Protein AF-I3IEP6-F1 (afdb_monomer_lite)

Structure (mmCIF, N/CA/C/O backbone):
data_AF-I3IEP6-F1
#
_entry.id   AF-I3IEP6-F1
#
loop_
_atom_site.group_PDB
_atom_site.id
_atom_site.type_symbol
_atom_site.label_atom_id
_atom_site.label_alt_id
_atom_site.label_comp_id
_atom_site.label_asym_id
_atom_site.label_entity_id
_atom_site.label_seq_id
_atom_site.pdbx_PDB_ins_code
_atom_site.Cartn_x
_atom_site.Cartn_y
_atom_site.Cartn_z
_atom_site.occupancy
_atom_site.B_iso_or_equiv
_atom_site.auth_seq_id
_atom_site.auth_comp_id
_atom_site.auth_asym_id
_atom_site.auth_atom_id
_atom_site.pdbx_PDB_model_num
ATOM 1 N N . MET A 1 1 ? 1.146 -0.953 -6.914 1.00 84.81 1 MET A N 1
ATOM 2 C CA . MET A 1 1 ? 2.315 -0.052 -6.748 1.00 84.81 1 MET A CA 1
ATOM 3 C C . MET A 1 1 ? 3.514 -0.656 -7.468 1.00 84.81 1 MET A C 1
ATOM 5 O O . MET A 1 1 ? 3.431 -1.810 -7.869 1.00 84.81 1 MET A O 1
ATOM 9 N N . PHE A 1 2 ? 4.608 0.085 -7.672 1.00 90.31 2 PHE A N 1
ATOM 10 C CA . PHE A 1 2 ? 5.832 -0.562 -8.157 1.00 90.31 2 PHE A CA 1
ATOM 11 C C . PHE A 1 2 ? 6.399 -1.505 -7.098 1.00 90.31 2 PHE A C 1
ATOM 13 O O . PHE A 1 2 ? 6.287 -1.233 -5.900 1.00 90.31 2 PHE A O 1
ATOM 20 N N . GLU A 1 3 ? 7.002 -2.597 -7.560 1.00 90.81 3 GLU A N 1
ATOM 21 C CA . GLU A 1 3 ? 7.708 -3.551 -6.705 1.00 90.81 3 GLU A CA 1
ATOM 22 C C . GLU A 1 3 ? 8.880 -2.905 -5.936 1.00 90.81 3 GLU A C 1
ATOM 24 O O . GLU A 1 3 ? 9.333 -1.804 -6.255 1.00 90.81 3 GLU A O 1
ATOM 29 N N . GLY A 1 4 ? 9.381 -3.600 -4.909 1.00 89.75 4 GLY A N 1
ATOM 30 C CA . GLY A 1 4 ? 10.574 -3.184 -4.156 1.00 89.75 4 GLY A CA 1
ATOM 31 C C . GLY A 1 4 ? 10.307 -2.566 -2.780 1.00 89.75 4 GLY A C 1
ATOM 32 O O . GLY A 1 4 ? 11.228 -2.056 -2.144 1.00 89.75 4 GLY A O 1
ATOM 33 N N . ARG A 1 5 ? 9.065 -2.605 -2.281 1.00 91.75 5 ARG A N 1
ATOM 34 C CA . ARG A 1 5 ? 8.778 -2.299 -0.869 1.00 91.75 5 ARG A CA 1
ATOM 35 C C . ARG A 1 5 ? 9.127 -3.491 0.018 1.00 91.75 5 ARG A C 1
ATOM 37 O O . ARG A 1 5 ? 8.884 -4.630 -0.366 1.00 91.75 5 ARG A O 1
ATOM 44 N N . SER A 1 6 ? 9.674 -3.213 1.202 1.00 94.62 6 SER A N 1
ATOM 45 C CA . SER A 1 6 ? 9.960 -4.245 2.200 1.00 94.62 6 SER A CA 1
ATOM 46 C C . SER A 1 6 ? 8.675 -4.812 2.804 1.00 94.62 6 SER A C 1
ATOM 48 O O . SER A 1 6 ? 7.637 -4.143 2.844 1.00 94.62 6 SER A O 1
ATOM 50 N N . ASP A 1 7 ? 8.769 -6.024 3.346 1.00 94.69 7 ASP A N 1
ATOM 51 C CA . ASP A 1 7 ? 7.655 -6.664 4.049 1.00 94.69 7 ASP A CA 1
ATOM 52 C C . ASP A 1 7 ? 7.202 -5.845 5.267 1.00 94.69 7 ASP A C 1
ATOM 54 O O . ASP A 1 7 ? 6.004 -5.697 5.500 1.00 94.69 7 ASP A O 1
ATOM 58 N N . GLU A 1 8 ? 8.138 -5.217 5.990 1.00 97.12 8 GLU A N 1
ATOM 59 C CA . GLU A 1 8 ? 7.821 -4.315 7.107 1.00 97.12 8 GLU A CA 1
ATOM 60 C C . GLU A 1 8 ? 6.971 -3.118 6.649 1.00 97.12 8 GLU A C 1
ATOM 62 O O . GLU A 1 8 ? 6.016 -2.726 7.323 1.00 97.12 8 GLU A O 1
ATOM 67 N N . ALA A 1 9 ? 7.282 -2.540 5.484 1.00 96.31 9 ALA A N 1
ATOM 68 C CA . ALA A 1 9 ? 6.499 -1.437 4.940 1.00 96.31 9 ALA A CA 1
ATOM 69 C C . ALA A 1 9 ? 5.076 -1.893 4.589 1.00 96.31 9 ALA A C 1
ATOM 71 O O . ALA A 1 9 ? 4.115 -1.209 4.939 1.00 96.31 9 ALA A O 1
ATOM 72 N N . LYS A 1 10 ? 4.923 -3.066 3.960 1.00 96.50 10 LYS A N 1
ATOM 73 C CA . LYS A 1 10 ? 3.601 -3.639 3.657 1.00 96.50 10 LYS A CA 1
ATOM 74 C C . LYS A 1 10 ? 2.789 -3.897 4.926 1.00 96.50 10 LYS A C 1
ATOM 76 O O . LYS A 1 10 ? 1.609 -3.566 4.962 1.00 96.50 10 LYS A O 1
ATOM 81 N N . GLN A 1 11 ? 3.413 -4.414 5.984 1.00 97.81 11 GLN A N 1
ATOM 82 C CA . GLN A 1 11 ? 2.745 -4.635 7.270 1.00 97.81 11 GLN A CA 1
ATOM 83 C C . GLN A 1 11 ? 2.220 -3.333 7.886 1.00 97.81 11 GLN A C 1
ATOM 85 O O . GLN A 1 11 ? 1.057 -3.275 8.286 1.00 97.81 11 GLN A O 1
ATOM 90 N N . LYS A 1 12 ? 3.045 -2.277 7.924 1.00 98.19 12 LYS A N 1
ATOM 91 C CA . LYS A 1 12 ? 2.622 -0.962 8.438 1.00 98.19 12 LYS A CA 1
ATOM 92 C C . LYS A 1 12 ? 1.475 -0.381 7.612 1.00 98.19 12 LYS A C 1
ATOM 94 O O . LYS A 1 12 ? 0.466 0.019 8.178 1.00 98.19 12 LYS A O 1
ATOM 99 N N . ILE A 1 13 ? 1.575 -0.433 6.282 1.00 97.38 13 ILE A N 1
ATOM 100 C CA . ILE A 1 13 ? 0.515 0.054 5.387 1.00 97.38 13 ILE A CA 1
ATOM 101 C C . ILE A 1 13 ? -0.795 -0.712 5.608 1.00 97.38 13 ILE A C 1
ATOM 103 O O . ILE A 1 13 ? -1.851 -0.092 5.703 1.00 97.38 13 ILE A O 1
ATOM 107 N N . ALA A 1 14 ? -0.747 -2.045 5.704 1.00 98.12 14 ALA A N 1
ATOM 108 C CA . ALA A 1 14 ? -1.946 -2.854 5.912 1.00 98.12 14 ALA A CA 1
ATOM 109 C C . ALA A 1 14 ? -2.660 -2.486 7.218 1.00 98.12 14 ALA A C 1
ATOM 111 O O . ALA A 1 14 ? -3.886 -2.349 7.234 1.00 98.12 14 ALA A O 1
ATOM 112 N N . LYS A 1 15 ? -1.889 -2.279 8.292 1.00 98.56 15 LYS A N 1
ATOM 113 C CA . LYS A 1 15 ? -2.409 -1.833 9.584 1.00 98.56 15 LYS A CA 1
ATOM 114 C C . LYS A 1 15 ? -3.075 -0.461 9.471 1.00 98.56 15 LYS A C 1
ATOM 116 O O . LYS A 1 15 ? -4.253 -0.337 9.792 1.00 98.56 15 LYS A O 1
ATOM 121 N N . ASP A 1 16 ? -2.355 0.530 8.956 1.00 98.56 16 ASP A N 1
ATOM 122 C CA . ASP A 1 16 ? -2.823 1.919 8.921 1.00 98.56 16 ASP A CA 1
ATOM 123 C C . ASP A 1 16 ? -4.075 2.085 8.037 1.00 98.56 16 ASP A C 1
ATOM 125 O O . ASP A 1 16 ? -5.022 2.786 8.401 1.00 98.56 16 ASP A O 1
ATOM 129 N N . VAL A 1 17 ? -4.122 1.402 6.885 1.00 98.25 17 VAL A N 1
ATOM 130 C CA . VAL A 1 17 ? -5.297 1.401 5.994 1.00 98.25 17 VAL A CA 1
ATOM 131 C C . VAL A 1 17 ? -6.505 0.767 6.684 1.00 98.25 17 VAL A C 1
ATOM 133 O O . VAL A 1 17 ? -7.601 1.331 6.636 1.00 98.25 17 VAL A O 1
ATOM 136 N N . THR A 1 18 ? -6.307 -0.371 7.354 1.00 98.75 18 THR A N 1
ATOM 137 C CA . THR A 1 18 ? -7.384 -1.070 8.069 1.00 98.75 18 THR A CA 1
ATOM 138 C C . THR A 1 18 ? -7.939 -0.208 9.199 1.00 98.75 18 THR A C 1
ATOM 140 O O . THR A 1 18 ? -9.150 -0.010 9.277 1.00 98.75 18 THR A O 1
ATOM 143 N N . GLU A 1 19 ? -7.073 0.377 10.031 1.00 98.75 19 GLU A N 1
ATOM 144 C CA . GLU A 1 19 ? -7.480 1.256 11.135 1.00 98.75 19 GLU A CA 1
ATOM 145 C C . GLU A 1 19 ? -8.259 2.483 10.640 1.00 98.75 19 GLU A C 1
ATOM 147 O O . GLU A 1 19 ? -9.267 2.867 11.239 1.00 98.75 19 GLU A O 1
ATOM 152 N N . SER A 1 20 ? -7.842 3.073 9.515 1.00 98.75 20 SER A N 1
ATOM 153 C CA . SER A 1 20 ? -8.553 4.195 8.899 1.00 98.75 20 SER A CA 1
ATOM 154 C C . SER A 1 20 ? -9.962 3.805 8.445 1.00 98.75 20 SER A C 1
ATOM 156 O O . SER A 1 20 ? -10.920 4.543 8.692 1.00 98.75 20 SER A O 1
ATOM 158 N N . LEU A 1 21 ? -10.124 2.637 7.820 1.00 98.62 21 LEU A N 1
ATOM 159 C CA . LEU A 1 21 ? -11.432 2.153 7.380 1.00 98.62 21 LEU A CA 1
ATOM 160 C C . LEU A 1 21 ? -12.346 1.841 8.567 1.00 98.62 21 LEU A C 1
ATOM 162 O O . LEU A 1 21 ? -13.478 2.326 8.580 1.00 98.62 21 LEU A O 1
ATOM 166 N N . VAL A 1 22 ? -11.854 1.134 9.589 1.00 98.69 22 VAL A N 1
ATOM 167 C CA . VAL A 1 22 ? -12.609 0.882 10.831 1.00 98.69 2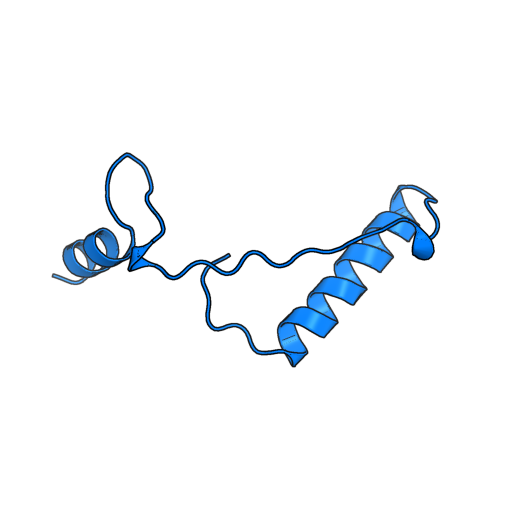2 VAL A CA 1
ATOM 168 C C . VAL A 1 22 ? -13.090 2.203 11.433 1.00 98.69 22 VAL A C 1
ATOM 170 O O . VAL A 1 22 ? -14.281 2.376 11.687 1.00 98.69 22 VAL A O 1
ATOM 173 N N . LYS A 1 23 ? -12.184 3.177 11.591 1.00 98.69 23 LYS A N 1
ATOM 174 C CA . LYS A 1 23 ? -12.487 4.483 12.189 1.00 98.69 23 LYS A CA 1
ATOM 175 C C . LYS A 1 23 ? -13.572 5.256 11.435 1.00 98.69 23 LYS A C 1
ATOM 177 O O . LYS A 1 23 ? -14.411 5.885 12.072 1.00 98.69 23 LYS A O 1
ATOM 182 N N . ASN A 1 24 ? -13.519 5.274 10.104 1.00 98.69 24 ASN A N 1
ATOM 183 C CA . ASN A 1 24 ? -14.391 6.134 9.298 1.00 98.69 24 ASN A CA 1
ATOM 184 C C . ASN A 1 24 ? -15.692 5.455 8.856 1.00 98.69 24 ASN A C 1
ATOM 186 O O . ASN A 1 24 ? -16.644 6.148 8.510 1.00 98.69 24 ASN A O 1
ATOM 190 N N . THR A 1 25 ? -15.739 4.123 8.839 1.00 98.12 25 THR A N 1
ATOM 191 C CA . THR A 1 25 ? -16.890 3.373 8.309 1.00 98.12 25 THR A CA 1
ATOM 192 C C . THR A 1 25 ? -17.609 2.537 9.362 1.00 98.12 25 THR A C 1
ATOM 194 O O . THR A 1 25 ? -18.764 2.179 9.155 1.00 98.12 25 THR A O 1
ATOM 197 N N . GLY A 1 26 ? -16.951 2.213 10.482 1.00 97.81 26 GLY A N 1
ATOM 198 C CA . GLY A 1 26 ? -17.480 1.303 11.501 1.00 97.81 26 GLY A CA 1
ATOM 199 C C . GLY A 1 26 ? -17.506 -0.171 11.082 1.00 97.81 26 GLY A C 1
ATOM 200 O O . GLY A 1 26 ? -17.985 -1.003 11.849 1.00 97.81 26 GLY A O 1
ATOM 201 N N . VAL A 1 27 ? -17.007 -0.512 9.888 1.00 98.38 27 VAL A N 1
ATOM 202 C CA . VAL A 1 27 ? -16.851 -1.905 9.451 1.00 98.38 27 VAL A CA 1
ATOM 203 C C . VAL A 1 27 ? -15.811 -2.592 10.333 1.00 98.38 27 VAL A C 1
ATOM 205 O O . VAL A 1 27 ? -14.739 -2.039 10.581 1.00 98.38 27 VAL A O 1
ATOM 208 N N . ASP A 1 28 ? -16.125 -3.799 10.802 1.00 98.38 28 ASP A N 1
ATOM 209 C CA . ASP A 1 28 ? -15.191 -4.606 11.585 1.00 98.38 28 ASP A CA 1
ATOM 210 C C . ASP A 1 28 ? -13.952 -4.974 10.750 1.00 98.38 28 ASP A C 1
ATOM 212 O O . ASP A 1 28 ? -14.060 -5.328 9.572 1.00 98.38 28 ASP A O 1
ATOM 216 N N . ALA A 1 29 ? -12.773 -4.910 11.373 1.00 98.25 29 ALA A N 1
ATOM 217 C CA . ALA A 1 29 ? -11.493 -5.190 10.726 1.00 98.25 29 ALA A CA 1
ATOM 218 C C . ALA A 1 29 ? -11.441 -6.573 10.054 1.00 98.25 29 ALA A C 1
ATOM 220 O O . ALA A 1 29 ? -10.749 -6.736 9.053 1.00 98.25 29 ALA A O 1
ATOM 221 N N . HIS A 1 30 ? -12.193 -7.555 10.558 1.00 98.06 30 HIS A N 1
ATOM 222 C CA . 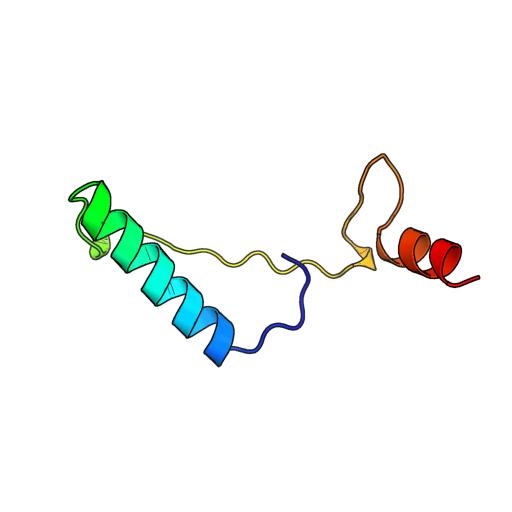HIS A 1 30 ? -12.284 -8.898 9.991 1.00 98.06 30 HIS A CA 1
ATOM 223 C C . HIS A 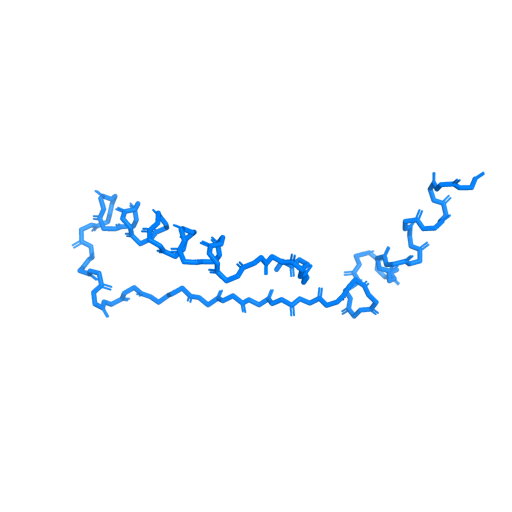1 30 ? -12.826 -8.922 8.552 1.00 98.06 30 HIS A C 1
ATOM 225 O O . HIS A 1 30 ? -12.525 -9.850 7.803 1.00 98.06 30 HIS A O 1
ATOM 231 N N . TYR A 1 31 ? -13.597 -7.906 8.151 1.00 98.19 31 TYR A N 1
ATOM 232 C CA . TYR A 1 31 ? -14.151 -7.777 6.798 1.00 98.19 31 TYR A CA 1
ATOM 233 C C . TYR A 1 31 ? -13.327 -6.862 5.882 1.00 98.19 31 TYR A C 1
ATOM 235 O O . TYR A 1 31 ? -13.748 -6.572 4.761 1.00 98.19 31 TYR A O 1
ATOM 243 N N . ILE A 1 32 ? -12.166 -6.389 6.339 1.00 98.19 32 ILE A N 1
ATOM 244 C CA . ILE A 1 32 ? -11.291 -5.506 5.572 1.00 98.19 32 ILE A CA 1
ATOM 245 C C . ILE A 1 32 ? -10.089 -6.307 5.076 1.00 98.19 32 ILE A C 1
ATOM 247 O O . ILE A 1 32 ? -9.297 -6.832 5.854 1.00 98.19 32 ILE A O 1
ATOM 251 N N . TYR A 1 33 ? -9.933 -6.361 3.755 1.00 97.81 33 TYR A N 1
ATOM 252 C CA . TYR A 1 33 ? -8.816 -7.031 3.096 1.00 97.81 33 TYR A CA 1
ATOM 253 C C . TYR A 1 33 ? -7.932 -5.998 2.400 1.00 97.81 33 TYR A C 1
ATOM 255 O O . TYR A 1 33 ? -8.417 -5.186 1.612 1.00 97.81 33 TYR A O 1
ATOM 263 N N . VAL A 1 34 ? -6.626 -6.051 2.663 1.00 97.19 34 VAL A N 1
ATOM 264 C CA . VAL A 1 34 ? -5.624 -5.222 1.981 1.00 97.19 34 VAL A CA 1
ATOM 265 C C . VAL A 1 34 ? -4.786 -6.120 1.081 1.00 97.19 34 VAL A C 1
ATOM 267 O O . VAL A 1 34 ? -4.077 -7.003 1.560 1.00 97.19 34 VAL A O 1
ATOM 270 N N . ILE A 1 35 ? -4.872 -5.894 -0.229 1.00 96.69 35 ILE A N 1
ATOM 271 C CA . ILE A 1 35 ? -4.118 -6.638 -1.243 1.00 96.69 35 ILE A CA 1
ATOM 272 C C . ILE A 1 35 ? -3.037 -5.719 -1.810 1.00 96.69 35 ILE A C 1
ATOM 274 O O . ILE A 1 35 ? -3.318 -4.598 -2.234 1.00 96.69 35 ILE A O 1
ATOM 278 N N . PHE A 1 36 ? -1.796 -6.202 -1.825 1.00 95.38 36 PHE A N 1
ATOM 279 C CA . PHE A 1 36 ? -0.675 -5.506 -2.450 1.00 95.38 36 PHE A CA 1
ATOM 280 C C . PHE A 1 36 ? -0.419 -6.079 -3.839 1.00 95.38 36 PHE A C 1
ATOM 282 O O . PHE A 1 36 ? 0.070 -7.199 -3.974 1.00 95.38 36 PHE A O 1
ATOM 289 N N . GLU A 1 37 ? -0.713 -5.289 -4.864 1.00 94.06 37 GLU A N 1
ATOM 290 C CA . GLU A 1 37 ? -0.329 -5.590 -6.241 1.00 94.06 37 GLU A CA 1
ATOM 291 C C . GLU A 1 37 ? 0.981 -4.877 -6.571 1.00 94.06 37 GLU A C 1
ATOM 293 O O . GLU A 1 37 ? 1.008 -3.668 -6.837 1.00 94.06 37 GLU A O 1
ATOM 298 N N . ASP A 1 38 ? 2.075 -5.630 -6.524 1.00 93.12 38 ASP A N 1
ATOM 299 C CA . ASP A 1 38 ? 3.403 -5.157 -6.895 1.00 93.12 38 ASP A CA 1
ATOM 300 C C . ASP A 1 38 ? 3.675 -5.487 -8.355 1.00 93.12 38 ASP A C 1
ATOM 302 O O . ASP A 1 38 ? 3.614 -6.644 -8.769 1.00 93.12 38 ASP A O 1
ATOM 306 N N . VAL A 1 39 ? 3.993 -4.462 -9.139 1.00 93.75 39 VAL A N 1
ATOM 307 C CA . VAL A 1 39 ? 4.247 -4.621 -10.568 1.00 93.75 39 VAL A CA 1
ATOM 308 C C . VAL A 1 39 ? 5.617 -4.059 -10.903 1.00 93.75 39 VAL A C 1
ATOM 310 O O . VAL A 1 39 ? 5.923 -2.902 -10.605 1.00 93.75 39 VAL A O 1
ATOM 313 N N . ALA A 1 40 ? 6.446 -4.878 -11.546 1.00 93.00 40 ALA A N 1
ATOM 314 C CA . ALA A 1 40 ? 7.713 -4.431 -12.103 1.00 93.00 40 ALA A CA 1
ATOM 315 C C . ALA A 1 40 ? 7.491 -3.264 -13.074 1.00 93.00 40 ALA A C 1
ATOM 317 O O . ALA A 1 40 ? 6.576 -3.296 -13.897 1.00 93.00 40 ALA A O 1
ATOM 318 N N . THR A 1 41 ? 8.361 -2.255 -13.053 1.00 92.12 41 THR A N 1
ATOM 319 C CA . THR A 1 41 ? 8.236 -1.067 -13.924 1.00 92.12 41 THR A CA 1
ATOM 320 C C . THR A 1 41 ? 8.260 -1.406 -15.419 1.00 92.12 41 THR A C 1
ATOM 322 O O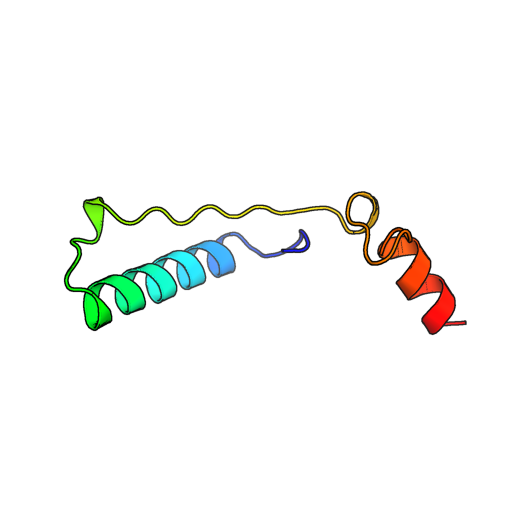 . THR A 1 41 ? 7.694 -0.676 -16.229 1.00 92.12 41 THR A O 1
ATOM 325 N N . LYS A 1 42 ? 8.874 -2.535 -15.798 1.00 93.19 42 LYS A N 1
ATOM 326 C CA . LYS A 1 42 ? 8.856 -3.085 -17.167 1.00 93.19 42 LYS A CA 1
ATOM 327 C C . LYS A 1 42 ? 7.514 -3.703 -17.586 1.00 93.19 42 LYS A C 1
ATOM 329 O O . LYS A 1 42 ? 7.288 -3.898 -18.770 1.00 93.19 42 LYS A O 1
ATOM 334 N N . ASN A 1 43 ? 6.643 -4.005 -16.626 1.00 94.00 43 ASN A N 1
ATOM 335 C CA . ASN A 1 43 ? 5.318 -4.592 -16.838 1.00 94.00 43 ASN A CA 1
ATOM 336 C C . ASN A 1 43 ? 4.193 -3.561 -16.628 1.00 94.00 43 ASN A C 1
ATOM 338 O O . ASN A 1 43 ? 3.020 -3.920 -16.646 1.00 94.00 43 ASN A O 1
ATOM 342 N N . TRP A 1 44 ? 4.536 -2.290 -16.398 1.00 92.75 44 TRP A N 1
ATOM 343 C CA . TRP A 1 44 ? 3.582 -1.219 -16.126 1.00 92.75 44 TRP A CA 1
ATOM 344 C C . TRP A 1 44 ? 3.617 -0.187 -17.251 1.00 92.75 44 TRP A C 1
ATOM 346 O O . TRP A 1 44 ? 4.661 0.418 -17.499 1.00 92.75 44 TRP A O 1
ATOM 356 N N . ALA A 1 45 ? 2.482 0.039 -17.913 1.00 93.06 45 ALA A N 1
ATOM 357 C CA . ALA A 1 45 ? 2.357 1.012 -18.994 1.00 93.06 45 ALA A CA 1
ATOM 358 C C . ALA A 1 45 ? 1.492 2.206 -18.574 1.00 93.06 45 ALA A C 1
ATOM 360 O O . ALA A 1 45 ? 0.463 2.039 -17.920 1.00 93.06 45 ALA A O 1
ATOM 361 N N . VAL A 1 46 ? 1.881 3.416 -18.981 1.00 90.31 46 VAL A N 1
ATOM 362 C CA . VAL A 1 46 ? 1.075 4.634 -18.801 1.00 90.31 46 VAL A CA 1
ATOM 363 C C . VAL A 1 46 ? 1.033 5.382 -20.125 1.00 90.31 46 VAL A C 1
ATOM 365 O O . VAL A 1 46 ? 2.076 5.742 -20.661 1.00 90.31 46 VAL A O 1
ATOM 368 N N . GLY A 1 47 ? -0.168 5.617 -20.661 1.00 91.75 47 GLY A N 1
ATOM 369 C CA . GLY A 1 47 ? -0.330 6.333 -21.933 1.00 91.75 47 GLY A CA 1
ATOM 370 C C . GLY A 1 47 ? 0.263 5.606 -23.147 1.00 91.75 47 GLY A C 1
ATOM 371 O O . GLY A 1 47 ? 0.651 6.259 -24.106 1.00 91.75 47 GLY A O 1
ATOM 372 N N . GLY A 1 48 ? 0.358 4.273 -23.102 1.00 93.38 48 GLY A N 1
ATOM 373 C CA . GLY A 1 48 ? 0.896 3.455 -24.197 1.00 93.38 48 GLY A CA 1
ATOM 374 C C . GLY A 1 48 ? 2.411 3.226 -24.164 1.00 93.38 48 GLY A C 1
ATOM 375 O O . GLY A 1 48 ? 2.911 2.480 -24.998 1.00 93.38 48 GLY A O 1
ATOM 376 N N . GLU A 1 49 ? 3.137 3.796 -23.199 1.00 92.38 49 GLU A N 1
ATOM 377 C CA . GLU A 1 49 ? 4.579 3.573 -23.034 1.00 92.38 49 GLU A CA 1
ATOM 378 C C . GLU A 1 49 ? 4.884 2.768 -21.765 1.00 92.38 49 GLU A C 1
ATOM 380 O O . GLU A 1 49 ? 4.286 3.005 -20.708 1.00 92.38 49 GLU A O 1
ATOM 385 N N . ILE A 1 50 ? 5.848 1.844 -21.853 1.00 92.88 50 ILE A N 1
ATOM 386 C CA . ILE A 1 50 ? 6.358 1.107 -20.693 1.00 92.88 50 ILE A CA 1
ATOM 387 C C . ILE A 1 50 ? 7.106 2.072 -19.772 1.00 92.88 50 ILE A C 1
ATOM 389 O O . ILE A 1 50 ? 7.994 2.815 -20.194 1.00 92.88 50 ILE A O 1
ATOM 393 N N . TYR A 1 51 ? 6.778 2.040 -18.482 1.00 89.88 51 TYR A N 1
ATOM 394 C CA . TYR A 1 51 ? 7.280 3.011 -17.515 1.00 89.88 51 TYR A CA 1
ATOM 395 C C . TYR A 1 51 ? 8.811 2.993 -17.400 1.00 89.88 51 TYR A C 1
ATOM 397 O O . TYR A 1 51 ? 9.439 4.048 -17.344 1.00 89.88 51 TYR A O 1
ATOM 405 N N . ALA A 1 52 ? 9.429 1.808 -17.431 1.00 86.69 52 ALA A N 1
ATOM 406 C CA . ALA A 1 52 ? 10.888 1.675 -17.418 1.00 86.69 52 ALA A CA 1
ATOM 407 C C . ALA A 1 52 ? 11.584 2.355 -18.617 1.00 86.69 52 ALA A C 1
ATOM 409 O O . ALA A 1 52 ? 12.722 2.802 -18.491 1.00 86.69 52 ALA A O 1
ATOM 410 N N . GLU A 1 53 ? 10.924 2.447 -19.773 1.00 83.00 53 GLU A N 1
ATOM 411 C CA . GLU A 1 53 ? 11.458 3.133 -20.957 1.00 83.00 53 GLU A CA 1
ATOM 412 C C . GLU A 1 53 ? 11.276 4.647 -20.852 1.00 83.00 53 GLU A C 1
ATOM 414 O O . GLU A 1 53 ? 12.166 5.409 -21.228 1.00 83.00 53 GLU A O 1
ATOM 419 N N . LYS A 1 54 ? 10.149 5.083 -20.280 1.00 79.00 54 LYS A N 1
ATOM 420 C CA . LYS A 1 54 ? 9.864 6.496 -20.024 1.00 79.00 54 LYS A CA 1
ATOM 421 C C . LYS A 1 54 ? 10.893 7.137 -19.088 1.00 79.00 54 LYS A C 1
ATOM 423 O O . LYS A 1 54 ? 11.353 8.234 -19.385 1.00 79.00 54 LYS A O 1
ATOM 428 N N . VAL A 1 55 ? 11.287 6.458 -18.003 1.00 75.94 55 VAL A N 1
ATOM 429 C CA . VAL A 1 55 ? 12.309 6.963 -17.060 1.00 75.94 55 VAL A CA 1
ATOM 430 C C . VAL A 1 55 ? 13.653 7.173 -17.764 1.00 75.94 55 VAL A C 1
ATOM 432 O O . VAL A 1 55 ? 14.230 8.249 -17.661 1.00 75.94 55 VAL A O 1
ATOM 435 N N . LYS A 1 56 ? 14.103 6.205 -18.575 1.00 73.06 56 LYS A N 1
ATOM 436 C CA . LYS A 1 56 ? 15.375 6.311 -19.313 1.00 73.06 56 LYS A CA 1
ATOM 437 C C . LYS A 1 56 ? 15.430 7.510 -20.264 1.00 73.06 56 LYS A C 1
ATOM 439 O O . LYS A 1 56 ? 16.491 8.097 -20.412 1.00 73.06 56 LYS A O 1
ATOM 444 N N . LYS A 1 57 ? 14.308 7.865 -20.904 1.00 69.88 57 LYS A N 1
ATOM 445 C CA . LYS A 1 57 ? 14.214 9.031 -21.805 1.00 69.88 57 LYS A CA 1
ATOM 446 C C . LYS A 1 57 ? 14.234 10.374 -21.064 1.00 69.88 57 LYS A C 1
ATOM 448 O O . LYS A 1 57 ? 14.511 11.392 -21.681 1.00 69.88 57 LYS A O 1
ATOM 453 N N . GLN A 1 58 ? 13.857 10.401 -19.784 1.00 66.62 58 GLN A N 1
ATOM 454 C CA . GLN A 1 58 ? 13.823 11.627 -18.975 1.00 66.62 58 GLN A CA 1
ATOM 455 C C . GLN A 1 58 ? 15.173 11.938 -18.314 1.00 66.62 58 GLN A C 1
ATOM 457 O O . GLN A 1 58 ? 15.400 13.073 -17.907 1.00 66.62 58 GLN A O 1
ATOM 462 N N . GLU A 1 59 ? 16.048 10.939 -18.202 1.00 65.75 59 GLU A N 1
ATOM 463 C CA . GLU A 1 59 ? 17.391 11.053 -17.617 1.00 65.75 59 GLU A CA 1
ATOM 464 C C . GLU A 1 59 ? 18.494 11.308 -18.667 1.00 65.75 59 GLU A C 1
ATOM 466 O O . GLU A 1 59 ? 19.657 11.479 -18.301 1.00 65.75 59 GLU A O 1
ATOM 471 N N . SER A 1 60 ? 18.134 11.328 -19.956 1.00 53.66 60 SER A N 1
ATOM 472 C CA . SER A 1 60 ? 19.003 11.592 -21.116 1.00 53.66 60 SER A CA 1
ATOM 473 C C . SER A 1 60 ? 18.780 12.983 -21.691 1.00 53.66 60 SER 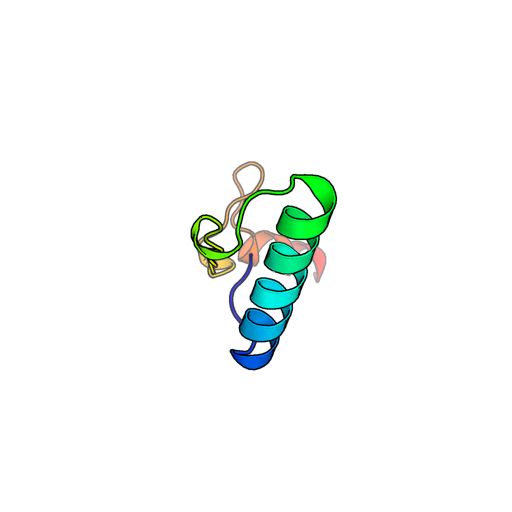A C 1
ATOM 475 O O . SER A 1 60 ? 19.782 13.643 -22.035 1.00 53.66 60 SER A O 1
#

Radius of gyration: 16.32 Å; chains: 1; bounding box: 36×20×36 Å

Secondary structure (DSSP, 8-state):
-BS---HHHHHHHHHHHHHH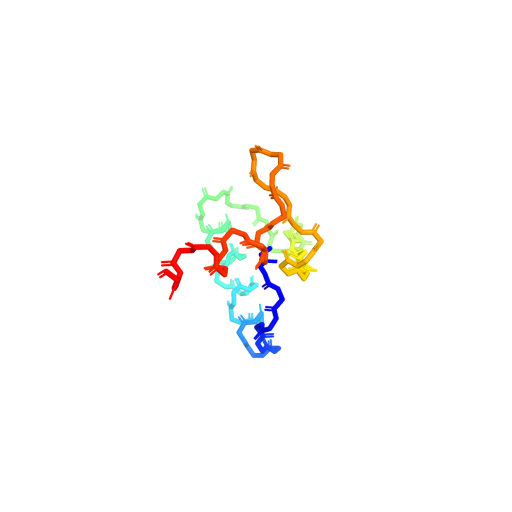HHHHH---GGG-------B-GGG-EETTEEHHHHHHHH--

Foldseek 3Di:
DADDDDPVVVVVVLVVVLVVCCVPPVDDSVPDDDDDDHDHQQRDDDPRDRRVVVVVVVVD

pLDDT: mean 92.0, std 9.43, range [53.66, 98.75]

Sequence (60 aa):
MFEGRSDEAKQKIAKDVTESLVKNTGVDAHYIYVIFEDVATKNWAVGGEIYAEKVKKQES